Protein AF-A0A9X8UQU6-F1 (afdb_monomer_lite)

Structure (mmCIF, N/CA/C/O backbone):
data_AF-A0A9X8UQU6-F1
#
_entry.id   AF-A0A9X8UQU6-F1
#
loop_
_atom_site.group_PDB
_atom_site.id
_atom_site.type_symbol
_atom_site.label_atom_id
_atom_site.label_alt_id
_atom_site.label_comp_id
_atom_site.label_asym_id
_atom_site.label_entity_id
_atom_site.label_seq_id
_atom_site.pdbx_PDB_ins_code
_atom_site.Cartn_x
_atom_site.Cartn_y
_atom_site.Cartn_z
_atom_site.occupancy
_atom_site.B_iso_or_equiv
_atom_site.auth_seq_id
_atom_site.auth_comp_id
_atom_site.auth_asym_id
_atom_site.auth_atom_id
_atom_site.pdbx_PDB_model_num
ATOM 1 N N . MET A 1 1 ? -5.557 -6.378 4.963 1.00 89.56 1 MET A N 1
ATOM 2 C CA . MET A 1 1 ? -4.143 -6.111 4.675 1.00 89.56 1 MET A CA 1
ATOM 3 C C . MET A 1 1 ? -3.729 -5.023 5.625 1.00 89.56 1 MET A C 1
ATOM 5 O O . MET A 1 1 ? -4.193 -3.897 5.482 1.00 89.56 1 MET A O 1
ATOM 9 N N . ASP A 1 2 ? -2.992 -5.417 6.652 1.00 90.75 2 ASP A N 1
ATOM 10 C CA . ASP A 1 2 ? -2.459 -4.471 7.622 1.00 90.75 2 ASP A CA 1
ATOM 11 C C . ASP A 1 2 ? -1.216 -3.777 7.048 1.00 90.75 2 ASP A C 1
ATOM 13 O O . ASP A 1 2 ? -0.616 -4.303 6.108 1.00 90.75 2 ASP A O 1
ATOM 17 N N . GLU A 1 3 ? -0.878 -2.598 7.569 1.00 91.94 3 GLU A N 1
ATOM 18 C CA . GLU A 1 3 ? 0.326 -1.836 7.185 1.00 91.94 3 GLU A CA 1
ATOM 19 C C . GLU A 1 3 ? 0.475 -1.580 5.668 1.00 91.94 3 GLU A C 1
ATOM 21 O O . GLU A 1 3 ? 1.567 -1.580 5.095 1.00 91.94 3 GLU A O 1
ATOM 26 N N . TRP A 1 4 ? -0.643 -1.340 4.984 1.00 93.25 4 TRP A N 1
ATOM 27 C CA . TRP A 1 4 ? -0.686 -1.111 3.547 1.00 93.25 4 TRP A CA 1
ATOM 28 C C . TRP A 1 4 ? 0.205 0.066 3.128 1.00 93.25 4 TRP A C 1
ATOM 30 O O . TRP A 1 4 ? -0.024 1.220 3.511 1.00 93.25 4 TRP A O 1
ATOM 40 N N . LEU A 1 5 ? 1.204 -0.262 2.298 1.00 93.69 5 LEU A N 1
ATOM 41 C CA . LEU A 1 5 ? 2.227 0.639 1.761 1.00 93.69 5 LEU A CA 1
ATOM 42 C C . LEU A 1 5 ? 3.078 1.336 2.826 1.00 93.69 5 LEU A C 1
ATOM 44 O O . LEU A 1 5 ? 3.604 2.420 2.553 1.00 93.69 5 LEU A O 1
ATOM 48 N N . LEU A 1 6 ? 3.238 0.721 4.008 1.00 93.50 6 LEU A N 1
ATOM 49 C CA . LEU A 1 6 ? 4.233 1.147 4.995 1.00 93.50 6 LEU A CA 1
ATOM 50 C C . LEU A 1 6 ? 5.612 1.248 4.337 1.00 93.50 6 LEU A C 1
ATOM 52 O O . LEU A 1 6 ? 6.172 2.343 4.220 1.00 93.50 6 LEU A O 1
ATOM 56 N N . ASP A 1 7 ? 6.046 0.124 3.772 1.00 91.88 7 ASP A N 1
ATOM 57 C CA . ASP A 1 7 ? 7.197 0.036 2.889 1.00 91.88 7 ASP A CA 1
ATOM 58 C C . ASP A 1 7 ? 6.745 -0.067 1.422 1.00 91.88 7 ASP A C 1
ATOM 60 O O . ASP A 1 7 ? 5.830 -0.839 1.105 1.00 91.88 7 ASP A O 1
ATOM 64 N N . PRO A 1 8 ? 7.369 0.690 0.499 1.00 90.62 8 PRO A N 1
ATOM 65 C CA . PRO A 1 8 ? 7.147 0.515 -0.930 1.00 90.62 8 PRO A CA 1
ATOM 66 C C . PRO A 1 8 ? 7.426 -0.937 -1.354 1.00 90.62 8 PRO A C 1
ATOM 68 O O . PRO A 1 8 ? 8.47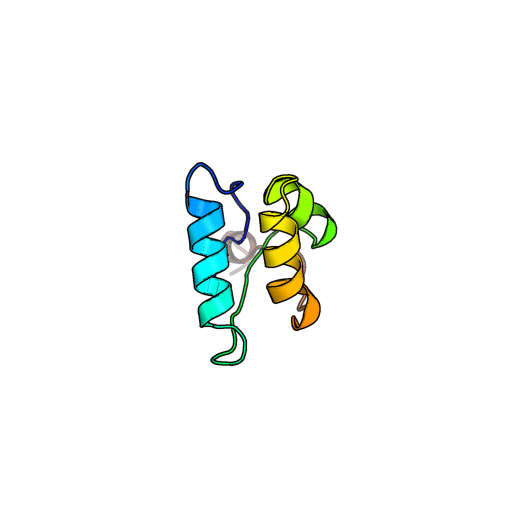8 -1.483 -1.003 1.00 90.62 8 PRO A O 1
ATOM 71 N N . PRO A 1 9 ? 6.528 -1.588 -2.116 1.00 90.94 9 PRO A N 1
ATOM 72 C CA . PRO A 1 9 ? 6.755 -2.951 -2.569 1.00 90.94 9 PRO A CA 1
ATOM 73 C C . PRO A 1 9 ? 7.988 -3.023 -3.473 1.00 90.94 9 PRO A C 1
ATOM 75 O O . PRO A 1 9 ? 8.089 -2.319 -4.474 1.00 90.94 9 PRO A O 1
ATOM 78 N N . ALA A 1 10 ? 8.912 -3.921 -3.138 1.00 88.31 10 ALA A N 1
ATOM 79 C CA . ALA A 1 10 ? 10.145 -4.134 -3.886 1.00 88.31 10 ALA A CA 1
ATOM 80 C C . ALA A 1 10 ? 10.140 -5.478 -4.634 1.00 88.31 10 ALA A C 1
ATOM 82 O O . ALA A 1 10 ? 9.487 -6.448 -4.236 1.00 88.31 10 ALA A O 1
ATOM 83 N N . GLY A 1 11 ? 10.903 -5.549 -5.729 1.00 88.31 11 GLY A N 1
ATOM 84 C CA . GLY A 1 11 ? 11.035 -6.762 -6.538 1.00 88.31 11 GLY A CA 1
ATOM 85 C C . GLY A 1 11 ? 9.697 -7.236 -7.118 1.00 88.31 11 GLY A C 1
ATOM 86 O O . GLY A 1 11 ? 8.931 -6.454 -7.672 1.00 88.31 11 GLY A O 1
ATOM 87 N N . GLY A 1 12 ? 9.407 -8.534 -6.999 1.00 89.38 12 GLY A N 1
ATOM 88 C CA . GLY A 1 12 ? 8.174 -9.139 -7.522 1.00 89.38 12 GLY A CA 1
ATOM 89 C C . GLY A 1 12 ? 6.914 -8.880 -6.686 1.00 89.38 12 GLY A C 1
ATOM 90 O O . GLY A 1 12 ? 5.827 -9.288 -7.097 1.00 89.38 12 GLY A O 1
ATOM 91 N N . LEU A 1 13 ? 7.026 -8.216 -5.529 1.00 91.31 13 LEU A N 1
ATOM 92 C CA . LEU A 1 13 ? 5.907 -8.054 -4.597 1.00 91.31 13 LEU A CA 1
ATOM 93 C C . LEU A 1 13 ? 4.740 -7.270 -5.210 1.00 91.31 13 LEU A C 1
ATOM 95 O O . LEU A 1 13 ? 3.586 -7.634 -4.997 1.00 91.31 13 LEU A O 1
ATOM 99 N N . LEU A 1 14 ? 5.024 -6.255 -6.032 1.00 91.69 14 LEU A N 1
ATOM 100 C CA . LEU A 1 14 ? 3.989 -5.464 -6.705 1.00 91.69 14 LEU A CA 1
ATOM 101 C C . LEU A 1 14 ? 3.098 -6.337 -7.608 1.00 91.69 14 LEU A C 1
ATOM 103 O O . LEU A 1 14 ? 1.879 -6.179 -7.632 1.00 91.69 14 LEU A O 1
ATOM 107 N N . ARG A 1 15 ? 3.689 -7.316 -8.307 1.00 92.75 15 ARG A N 1
ATOM 108 C CA . ARG A 1 15 ? 2.939 -8.277 -9.131 1.00 92.75 15 ARG A CA 1
ATOM 109 C C . ARG A 1 15 ? 2.077 -9.200 -8.278 1.00 92.75 15 ARG A C 1
ATOM 111 O O . ARG A 1 15 ? 0.919 -9.413 -8.618 1.00 92.75 15 ARG A O 1
ATOM 118 N N . ILE A 1 16 ? 2.614 -9.697 -7.166 1.00 93.50 16 ILE A N 1
ATOM 119 C CA . ILE A 1 16 ? 1.873 -10.561 -6.237 1.00 93.50 16 ILE A CA 1
ATOM 120 C C . ILE A 1 16 ? 0.665 -9.815 -5.657 1.00 93.50 16 ILE A C 1
ATOM 122 O O . ILE A 1 16 ? -0.428 -10.371 -5.593 1.00 93.50 16 ILE A O 1
ATOM 126 N N . ILE A 1 17 ? 0.845 -8.547 -5.280 1.00 92.62 17 ILE A N 1
ATOM 127 C CA . ILE A 1 17 ? -0.231 -7.676 -4.800 1.00 92.62 17 ILE A CA 1
ATOM 128 C C . ILE A 1 17 ? -1.322 -7.526 -5.865 1.00 92.62 17 ILE A C 1
ATOM 130 O O . ILE A 1 17 ? -2.495 -7.729 -5.559 1.00 92.62 17 ILE A O 1
ATOM 134 N N . PHE A 1 18 ? -0.948 -7.226 -7.112 1.00 91.94 18 PHE A N 1
ATOM 135 C CA . PHE A 1 18 ? -1.905 -7.110 -8.213 1.00 91.94 18 PHE A CA 1
ATOM 136 C C . PHE A 1 18 ? -2.708 -8.400 -8.424 1.00 91.94 18 PHE A C 1
ATOM 138 O O . PHE A 1 18 ? -3.933 -8.361 -8.497 1.00 91.94 18 PHE A O 1
ATOM 145 N N . GLU A 1 19 ? -2.039 -9.554 -8.462 1.00 92.62 19 GLU A N 1
ATOM 146 C CA . GLU A 1 19 ? -2.706 -10.851 -8.620 1.00 92.62 19 GLU A CA 1
ATOM 147 C C . GLU A 1 19 ? -3.638 -11.175 -7.446 1.00 92.62 19 GLU A C 1
ATOM 149 O O . GLU A 1 19 ? -4.740 -11.686 -7.651 1.00 92.62 19 GLU A O 1
ATOM 154 N N . LEU A 1 20 ? -3.220 -10.871 -6.213 1.00 92.12 20 LEU A N 1
ATOM 155 C CA . LEU A 1 20 ? -4.037 -11.072 -5.019 1.00 92.12 20 LEU A CA 1
ATOM 156 C C . LEU A 1 20 ? -5.299 -10.206 -5.057 1.00 92.12 20 LEU A C 1
ATOM 158 O O . LEU A 1 20 ? -6.388 -10.715 -4.794 1.00 92.12 20 LEU A O 1
ATOM 162 N N . ILE A 1 21 ? -5.159 -8.920 -5.389 1.00 90.88 21 ILE A N 1
ATOM 163 C CA . ILE A 1 21 ? -6.285 -7.986 -5.498 1.00 90.88 21 ILE A CA 1
ATOM 164 C C . ILE A 1 21 ? -7.230 -8.445 -6.606 1.00 90.88 21 ILE A C 1
ATOM 166 O O . ILE A 1 21 ? -8.420 -8.594 -6.351 1.00 90.88 21 ILE A O 1
ATOM 170 N N . GLY A 1 22 ? -6.703 -8.770 -7.789 1.00 90.00 22 GLY A N 1
ATOM 171 C CA . GLY A 1 22 ? -7.507 -9.241 -8.917 1.00 90.00 22 GLY A CA 1
ATOM 172 C C . GLY A 1 22 ? -8.305 -10.512 -8.607 1.00 90.00 22 GLY A C 1
ATOM 173 O O . GLY A 1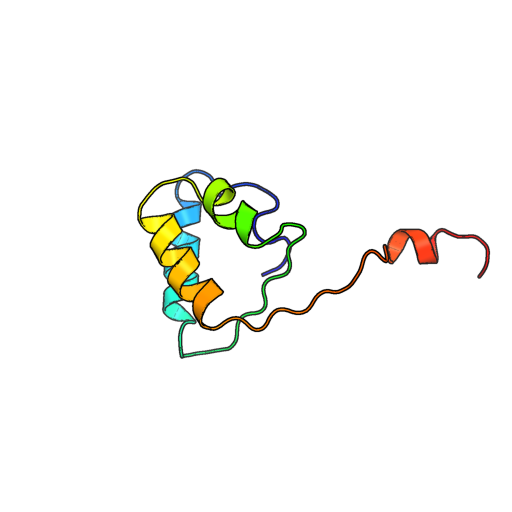 22 ? -9.440 -10.640 -9.046 1.00 90.00 22 GLY A O 1
ATOM 174 N N . ARG A 1 23 ? -7.768 -11.437 -7.797 1.00 90.38 23 ARG A N 1
ATOM 175 C CA . ARG A 1 23 ? -8.504 -12.642 -7.356 1.00 90.38 23 ARG A CA 1
ATOM 176 C C . ARG A 1 23 ? -9.608 -12.359 -6.341 1.00 90.38 23 ARG A C 1
ATOM 178 O O . ARG A 1 23 ? -10.516 -13.172 -6.197 1.00 90.38 23 ARG A O 1
ATOM 185 N N . ARG A 1 24 ? -9.480 -11.280 -5.569 1.00 89.69 24 ARG A N 1
ATOM 186 C CA . ARG A 1 24 ? -10.461 -10.887 -4.548 1.00 89.69 24 ARG A CA 1
ATOM 187 C C . ARG A 1 24 ? -11.515 -9.931 -5.095 1.00 89.69 24 ARG A C 1
ATOM 189 O O . ARG A 1 24 ? -12.598 -9.868 -4.516 1.00 89.69 24 ARG A O 1
ATOM 196 N N . TYR A 1 25 ? -11.199 -9.234 -6.187 1.00 84.12 25 TYR A N 1
ATOM 197 C CA . TYR A 1 25 ? -12.109 -8.351 -6.905 1.00 84.12 25 TYR A CA 1
ATOM 198 C C . TYR A 1 25 ? -13.407 -9.099 -7.246 1.00 84.12 25 TYR A C 1
ATOM 200 O O . TYR A 1 25 ? -13.357 -10.229 -7.729 1.00 84.12 25 TYR A O 1
ATOM 208 N N . ASP A 1 26 ? -14.553 -8.514 -6.889 1.00 78.62 26 ASP A N 1
ATOM 209 C CA . ASP A 1 26 ? -15.910 -9.093 -6.978 1.00 78.62 26 ASP A CA 1
ATOM 210 C C . ASP A 1 26 ? -16.177 -10.428 -6.251 1.00 78.62 26 ASP A C 1
ATOM 212 O O . ASP A 1 26 ? -17.307 -10.918 -6.242 1.00 78.62 26 ASP A O 1
ATOM 216 N N . ALA A 1 27 ? -15.184 -11.018 -5.581 1.00 85.62 27 ALA A N 1
ATOM 217 C CA . ALA A 1 27 ? -15.342 -12.281 -4.860 1.00 85.62 27 ALA A CA 1
ATOM 218 C C . ALA A 1 27 ? -15.509 -12.089 -3.345 1.00 85.62 27 ALA A C 1
ATOM 220 O O . ALA A 1 27 ? -16.257 -12.830 -2.705 1.00 85.62 27 ALA A O 1
ATOM 221 N N . ALA A 1 28 ? -14.788 -11.134 -2.746 1.00 85.50 28 ALA A N 1
ATOM 222 C CA . ALA A 1 28 ? -14.839 -10.880 -1.307 1.00 85.50 28 ALA A CA 1
ATOM 223 C C . ALA A 1 28 ? -14.331 -9.480 -0.937 1.00 85.50 28 ALA A C 1
ATOM 225 O O . ALA A 1 28 ? -13.335 -8.997 -1.476 1.00 85.50 28 ALA A O 1
ATOM 226 N N . SER A 1 29 ? -14.935 -8.874 0.089 1.00 88.00 29 SER A N 1
ATOM 227 C CA . SER A 1 29 ? -14.476 -7.595 0.641 1.00 88.00 29 SER A CA 1
ATOM 228 C C . SER A 1 29 ? -13.039 -7.681 1.164 1.00 88.00 29 SER A C 1
ATOM 230 O O . SER A 1 29 ? -12.639 -8.676 1.774 1.00 88.00 29 SER A O 1
ATOM 232 N N . THR A 1 30 ? -12.249 -6.629 0.950 1.00 90.94 30 THR A N 1
ATOM 233 C CA . THR A 1 30 ? -10.854 -6.543 1.407 1.00 90.94 30 THR A CA 1
ATOM 234 C C . THR A 1 30 ? -10.655 -5.250 2.181 1.00 90.94 30 THR A C 1
ATOM 236 O O . THR A 1 30 ? -10.918 -4.177 1.657 1.00 90.94 30 THR A O 1
ATOM 239 N N . ILE A 1 31 ? -10.194 -5.354 3.427 1.00 92.50 31 ILE A N 1
ATOM 240 C CA . ILE A 1 31 ? -9.882 -4.191 4.266 1.00 92.50 31 ILE A CA 1
ATOM 241 C C . ILE A 1 31 ? -8.394 -3.879 4.125 1.00 92.50 31 ILE A C 1
ATOM 243 O O . ILE A 1 31 ? -7.572 -4.789 4.261 1.00 92.50 31 ILE A O 1
ATOM 247 N N . PHE A 1 32 ? -8.051 -2.614 3.888 1.00 92.69 32 PHE A N 1
ATOM 248 C CA . PHE A 1 32 ? -6.680 -2.104 3.867 1.00 92.69 32 PHE A CA 1
ATOM 249 C C . PHE A 1 32 ? -6.497 -1.100 5.006 1.00 92.69 32 PHE A C 1
ATOM 251 O O . PHE A 1 32 ? -7.261 -0.145 5.109 1.00 92.69 32 PHE A O 1
ATOM 258 N N . CYS A 1 33 ? -5.486 -1.308 5.846 1.00 94.00 33 CYS A N 1
ATOM 259 C CA . CYS A 1 33 ? -5.129 -0.386 6.921 1.00 94.00 33 CYS A CA 1
ATOM 260 C C . CYS A 1 33 ? -3.866 0.361 6.510 1.00 94.00 33 CYS A C 1
ATOM 262 O O . CYS A 1 33 ? -2.859 -0.275 6.219 1.00 94.00 33 CYS A O 1
ATOM 264 N N . THR A 1 34 ? -3.895 1.690 6.466 1.00 93.25 34 THR A N 1
ATOM 265 C CA . THR A 1 34 ? -2.747 2.499 6.038 1.00 93.25 34 THR A CA 1
ATOM 266 C C . THR A 1 34 ? -2.581 3.733 6.918 1.00 93.25 34 THR A C 1
ATOM 268 O O . THR A 1 34 ? -3.542 4.213 7.514 1.00 93.25 34 THR A O 1
ATOM 271 N N . GLN A 1 35 ? -1.361 4.267 6.961 1.00 91.62 35 GLN A N 1
ATOM 272 C CA . GLN A 1 35 ? -1.052 5.565 7.571 1.00 91.62 35 GLN A CA 1
ATOM 273 C C . GLN A 1 35 ? -0.939 6.685 6.523 1.00 91.62 35 GLN A C 1
ATOM 275 O O . GLN A 1 35 ? -0.723 7.844 6.873 1.00 91.62 35 GLN A O 1
ATOM 280 N N . TYR A 1 36 ? -1.059 6.350 5.234 1.00 91.25 36 TYR A N 1
ATOM 281 C CA . TYR A 1 36 ? -0.850 7.284 4.132 1.00 91.25 36 TYR A CA 1
ATOM 282 C C . TYR A 1 36 ? -2.147 7.647 3.441 1.00 91.25 36 TYR A C 1
ATOM 284 O O . TYR A 1 36 ? -3.046 6.821 3.274 1.00 91.25 36 TYR A O 1
ATOM 292 N N . LYS A 1 37 ? -2.202 8.887 2.961 1.00 89.75 37 LYS A N 1
ATOM 293 C CA . LYS A 1 37 ? -3.324 9.355 2.159 1.00 89.75 37 LYS A CA 1
ATOM 294 C C . LYS A 1 37 ? -3.313 8.651 0.812 1.00 89.75 37 LYS A C 1
ATOM 296 O O . LYS A 1 37 ? -2.253 8.354 0.263 1.00 89.75 37 LYS A O 1
ATOM 301 N N . GLN A 1 38 ? -4.498 8.469 0.244 1.00 89.00 38 GLN A N 1
ATOM 302 C CA . GLN A 1 38 ? -4.681 7.901 -1.090 1.00 89.00 38 GLN A CA 1
ATOM 303 C C . GLN A 1 38 ? -3.797 8.572 -2.158 1.00 89.00 38 GLN A C 1
ATOM 305 O O . GLN A 1 38 ? -3.264 7.892 -3.034 1.00 89.00 38 GLN A O 1
ATOM 310 N N . SER A 1 39 ? -3.603 9.895 -2.068 1.00 89.62 39 SER A N 1
ATOM 311 C CA . SER A 1 39 ? -2.741 10.671 -2.973 1.00 89.62 39 SER A CA 1
ATOM 312 C C . SER A 1 39 ? -1.298 10.166 -3.023 1.00 89.62 39 SER A C 1
ATOM 314 O O . SER A 1 39 ? -0.633 10.299 -4.046 1.00 89.62 39 SER A O 1
ATOM 316 N N . ASP A 1 40 ? -0.825 9.566 -1.933 1.00 91.38 40 ASP A N 1
ATOM 317 C CA . ASP A 1 40 ? 0.567 9.156 -1.766 1.00 91.38 40 ASP A CA 1
ATOM 318 C C . ASP A 1 40 ? 0.784 7.710 -2.235 1.00 91.38 40 ASP A C 1
ATOM 320 O O . ASP A 1 40 ? 1.915 7.288 -2.487 1.00 91.38 40 ASP A O 1
ATOM 324 N N . TRP A 1 41 ? -0.295 6.934 -2.383 1.00 91.56 41 TRP A N 1
ATOM 325 C CA . TRP A 1 41 ? -0.227 5.514 -2.728 1.00 91.56 41 TRP A CA 1
ATOM 326 C C . TRP A 1 41 ? 0.369 5.291 -4.112 1.00 91.56 41 TRP A C 1
ATOM 328 O O . TRP A 1 41 ? 1.199 4.402 -4.290 1.00 91.56 41 TRP A O 1
ATOM 338 N N . ARG A 1 42 ? 0.003 6.137 -5.083 1.00 90.12 42 ARG A N 1
ATOM 339 C CA . ARG A 1 42 ? 0.492 6.031 -6.463 1.00 90.12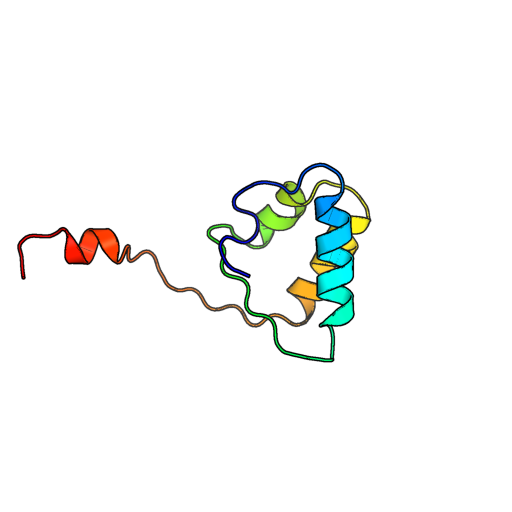 42 ARG A CA 1
ATOM 340 C C . ARG A 1 42 ? 2.011 6.159 -6.549 1.00 90.12 42 ARG A C 1
ATOM 342 O O . ARG A 1 42 ? 2.625 5.437 -7.326 1.00 90.12 42 ARG A O 1
ATOM 349 N N . ALA A 1 43 ? 2.598 7.057 -5.757 1.00 91.31 43 ALA A N 1
ATOM 350 C CA . ALA A 1 43 ? 4.045 7.237 -5.684 1.00 91.31 43 ALA A CA 1
ATOM 351 C C . ALA A 1 43 ? 4.726 6.074 -4.943 1.00 91.31 43 ALA A C 1
ATOM 353 O O . ALA A 1 43 ? 5.827 5.670 -5.309 1.00 91.31 43 ALA A O 1
ATOM 354 N N . ARG A 1 44 ? 4.061 5.505 -3.929 1.00 92.56 44 ARG A N 1
ATOM 355 C CA . ARG A 1 44 ? 4.564 4.358 -3.156 1.00 92.56 44 ARG A CA 1
ATOM 356 C C . ARG A 1 44 ? 4.523 3.036 -3.920 1.00 92.56 44 ARG A C 1
ATOM 358 O O . ARG A 1 44 ? 5.385 2.199 -3.694 1.00 92.56 44 ARG A O 1
ATOM 365 N N . LEU A 1 45 ? 3.556 2.852 -4.816 1.00 91.31 45 LEU A N 1
ATOM 366 C CA . LEU A 1 45 ? 3.408 1.658 -5.657 1.00 91.31 45 LEU A CA 1
ATOM 367 C C . LEU A 1 45 ? 4.348 1.632 -6.879 1.00 91.31 45 LEU A C 1
ATOM 369 O O . LEU A 1 45 ? 4.287 0.660 -7.624 1.00 91.31 45 LEU A O 1
ATOM 373 N N . ASP A 1 46 ? 5.211 2.644 -7.058 1.00 86.00 46 ASP A N 1
ATOM 374 C CA . ASP A 1 46 ? 6.006 2.937 -8.272 1.00 86.00 46 ASP A CA 1
ATOM 375 C C . ASP A 1 46 ? 5.176 3.510 -9.437 1.00 86.00 46 ASP A C 1
ATOM 377 O O . ASP A 1 46 ? 3.967 3.392 -9.445 1.00 86.00 46 ASP A O 1
ATOM 381 N N . THR A 1 47 ? 5.798 4.156 -10.428 1.00 78.19 47 THR A N 1
ATOM 382 C CA . THR A 1 47 ? 5.168 4.891 -11.546 1.00 78.19 47 THR A CA 1
ATOM 383 C C . THR A 1 47 ? 4.689 4.027 -12.721 1.00 78.19 47 THR A C 1
ATOM 385 O O . THR A 1 47 ? 4.058 4.548 -13.638 1.00 78.19 47 THR A O 1
ATOM 388 N N . GLY A 1 48 ? 4.911 2.711 -12.704 1.00 88.38 48 GLY A N 1
ATOM 389 C CA . GLY A 1 48 ? 4.526 1.821 -13.805 1.00 88.38 48 GLY A CA 1
ATOM 390 C C . GLY A 1 48 ? 3.016 1.572 -13.950 1.00 88.38 48 GLY A C 1
ATOM 391 O O . GLY A 1 48 ? 2.244 1.743 -13.011 1.00 88.38 48 GLY A O 1
ATOM 392 N N . ALA A 1 49 ? 2.609 1.055 -15.113 1.00 91.00 49 ALA A N 1
ATOM 393 C CA . ALA A 1 49 ? 1.211 0.719 -15.424 1.00 91.00 49 ALA A CA 1
ATOM 39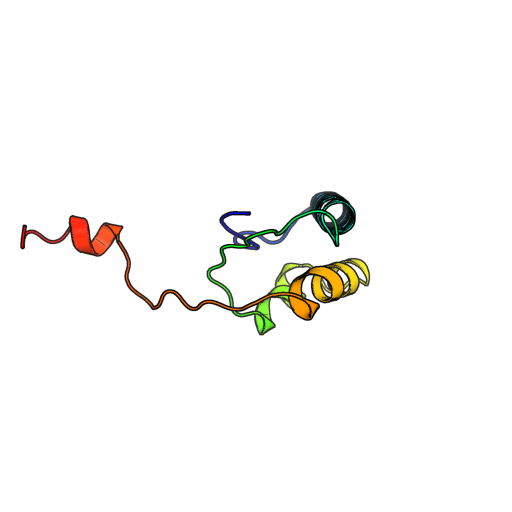4 C C . ALA A 1 49 ? 0.574 -0.283 -14.440 1.00 91.00 49 ALA A C 1
ATOM 396 O O . ALA A 1 49 ? -0.640 -0.321 -14.270 1.00 91.00 49 ALA A O 1
ATOM 397 N N . LEU A 1 50 ? 1.391 -1.109 -13.778 1.00 90.75 50 LEU A N 1
ATOM 398 C CA . LEU A 1 50 ? 0.904 -2.044 -12.766 1.00 90.75 50 LEU A CA 1
ATOM 399 C C . LEU A 1 50 ? 0.392 -1.319 -11.515 1.00 90.75 50 LEU A C 1
ATOM 401 O O . LEU A 1 50 ? -0.582 -1.758 -10.913 1.00 90.75 50 LEU A O 1
ATOM 405 N N . ALA A 1 51 ? 1.025 -0.206 -11.144 1.00 92.06 51 ALA A N 1
ATOM 406 C CA . ALA A 1 51 ? 0.572 0.619 -10.038 1.00 92.06 51 ALA A CA 1
ATOM 407 C C . ALA A 1 51 ? -0.746 1.325 -10.370 1.0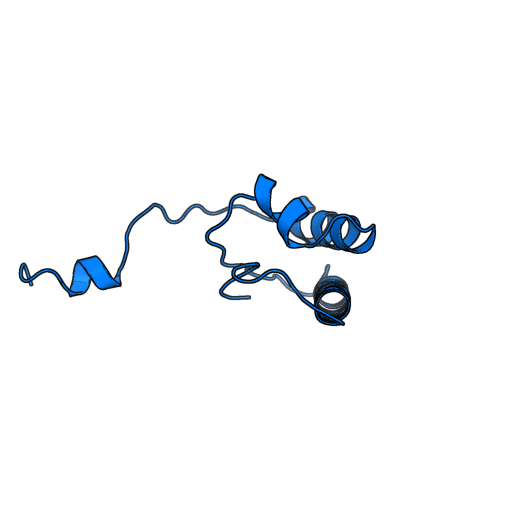0 92.06 51 ALA A C 1
ATOM 409 O O . ALA A 1 51 ? -1.618 1.372 -9.508 1.00 92.06 51 ALA A O 1
ATOM 410 N N . ASP A 1 52 ? -0.923 1.799 -11.610 1.00 91.12 52 ASP A N 1
ATOM 411 C CA . ASP A 1 52 ? -2.218 2.317 -12.079 1.00 91.12 52 ASP A CA 1
ATOM 412 C C . ASP A 1 52 ? -3.309 1.248 -11.960 1.00 91.12 52 ASP A C 1
ATOM 414 O O . ASP A 1 52 ? -4.346 1.493 -11.357 1.00 91.12 52 ASP A O 1
ATOM 418 N N . ALA A 1 53 ? -3.043 0.028 -12.434 1.00 91.75 53 ALA A N 1
ATOM 419 C CA . ALA A 1 53 ? -4.021 -1.057 -12.387 1.00 91.75 53 ALA A CA 1
ATOM 420 C C . ALA A 1 53 ? -4.387 -1.485 -10.950 1.00 91.75 53 ALA A C 1
ATOM 422 O O . ALA A 1 53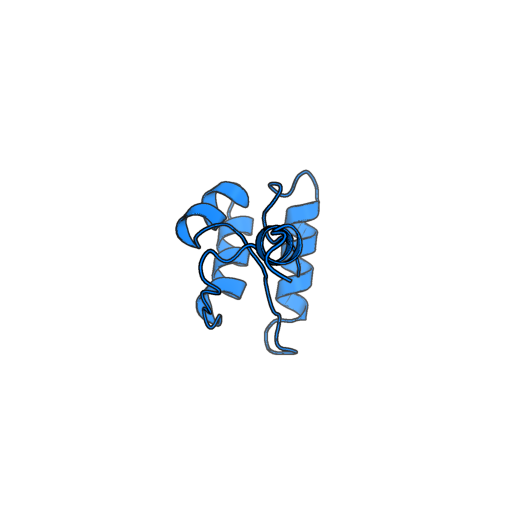 ? -5.544 -1.787 -10.663 1.00 91.75 53 ALA A O 1
ATOM 423 N N . ILE A 1 54 ? -3.419 -1.501 -10.024 1.00 91.75 54 ILE A N 1
ATOM 424 C CA . ILE A 1 54 ? -3.688 -1.736 -8.594 1.00 91.75 54 ILE A CA 1
ATOM 425 C C . ILE A 1 54 ? -4.552 -0.612 -8.021 1.00 91.75 54 ILE A C 1
ATOM 427 O O . ILE A 1 54 ? -5.510 -0.889 -7.297 1.00 91.75 54 ILE A O 1
ATOM 431 N N . MET A 1 55 ? -4.210 0.643 -8.327 1.00 91.81 55 MET A N 1
ATOM 432 C CA . MET A 1 55 ? -4.970 1.801 -7.866 1.00 91.81 55 MET A CA 1
ATOM 433 C C . MET A 1 55 ? -6.408 1.731 -8.372 1.00 91.81 55 MET A C 1
ATOM 435 O O . MET A 1 55 ? -7.307 1.867 -7.553 1.00 91.81 55 MET A O 1
ATOM 439 N N . ASP A 1 56 ? -6.636 1.427 -9.648 1.00 90.12 56 ASP A N 1
ATOM 440 C CA . ASP A 1 56 ? -7.981 1.294 -10.215 1.00 90.12 56 ASP A CA 1
ATOM 441 C C . ASP A 1 56 ? -8.808 0.230 -9.482 1.00 90.12 56 ASP A C 1
ATOM 443 O O . ASP A 1 56 ? -9.936 0.499 -9.080 1.00 90.12 56 ASP A O 1
ATOM 447 N N . HIS A 1 57 ? -8.244 -0.952 -9.220 1.00 87.25 57 HIS A N 1
ATOM 448 C CA . HIS A 1 57 ? -8.983 -2.021 -8.541 1.00 87.25 57 HIS A CA 1
ATOM 449 C C . HIS A 1 57 ? -9.272 -1.751 -7.064 1.00 87.25 57 HIS A C 1
ATOM 451 O O . HIS A 1 57 ? -10.292 -2.207 -6.552 1.00 87.25 57 HIS A O 1
ATOM 457 N N . VAL A 1 58 ? -8.373 -1.068 -6.352 1.00 87.38 58 VAL A N 1
ATOM 458 C CA . VAL A 1 58 ? -8.568 -0.803 -4.920 1.00 87.38 58 VAL A CA 1
ATOM 459 C C . VAL A 1 58 ? -9.378 0.467 -4.723 1.00 87.38 58 VAL A C 1
ATOM 461 O O . VAL A 1 58 ? -10.362 0.457 -3.999 1.00 87.38 58 VAL A O 1
ATOM 464 N N . VAL A 1 59 ? -8.994 1.572 -5.353 1.00 85.31 59 VAL A N 1
ATOM 465 C CA . VAL A 1 59 ? -9.585 2.888 -5.092 1.00 85.31 59 VAL A CA 1
ATOM 466 C C . VAL A 1 59 ? -11.030 2.975 -5.562 1.00 85.31 59 VAL A C 1
ATOM 468 O O . VAL A 1 59 ? -11.836 3.584 -4.862 1.00 85.31 59 VAL A O 1
ATOM 471 N N . HIS A 1 60 ? -11.347 2.413 -6.731 1.00 81.94 60 HIS A N 1
ATOM 472 C CA . HIS A 1 60 ? -12.635 2.653 -7.383 1.00 81.94 60 HIS A CA 1
ATOM 473 C C . HIS A 1 60 ? -13.825 2.156 -6.550 1.00 81.94 60 HIS A C 1
ATOM 475 O O . HIS A 1 60 ? -14.847 2.834 -6.495 1.00 81.94 60 HIS A O 1
ATOM 481 N N . ASP A 1 61 ? -13.649 1.046 -5.826 1.00 79.50 61 ASP A N 1
ATOM 482 C CA . ASP A 1 61 ? -14.704 0.390 -5.041 1.00 79.50 61 ASP A CA 1
ATOM 483 C C . ASP A 1 61 ? -14.452 0.425 -3.518 1.00 79.50 61 ASP A C 1
ATOM 485 O O . ASP A 1 61 ? -15.048 -0.339 -2.754 1.00 79.50 61 ASP A O 1
ATOM 489 N N . THR A 1 62 ? -13.565 1.307 -3.038 1.00 86.25 62 THR A N 1
ATOM 490 C CA . THR A 1 62 ? -13.247 1.410 -1.602 1.00 86.25 62 THR A CA 1
ATOM 491 C C . THR A 1 62 ? -14.098 2.451 -0.880 1.00 86.25 62 THR A C 1
ATOM 493 O O . THR A 1 62 ? -14.202 3.609 -1.283 1.00 86.25 62 THR A O 1
ATOM 496 N N . ILE A 1 63 ? -14.630 2.052 0.277 1.00 88.88 63 ILE A N 1
ATOM 497 C CA . ILE A 1 63 ? -15.189 2.963 1.280 1.00 88.88 63 ILE A CA 1
ATOM 498 C C . ILE A 1 63 ? -14.065 3.399 2.222 1.00 88.88 63 ILE A C 1
ATOM 500 O O . ILE A 1 63 ? -13.393 2.562 2.826 1.00 88.88 63 ILE A O 1
ATOM 504 N N . TRP A 1 64 ? -13.888 4.710 2.378 1.00 90.38 64 TRP A N 1
ATOM 505 C CA . TRP A 1 64 ? -12.870 5.285 3.255 1.00 90.38 64 TRP A CA 1
ATOM 506 C C . TRP A 1 64 ? -13.400 5.494 4.671 1.00 90.38 64 TRP A C 1
ATOM 508 O O . TRP A 1 64 ? -14.470 6.069 4.869 1.00 90.38 64 TRP A O 1
ATOM 518 N N . VAL A 1 65 ? -12.620 5.049 5.657 1.00 90.19 65 VAL A N 1
ATOM 519 C CA . VAL A 1 65 ? -12.893 5.252 7.082 1.00 90.19 65 VAL A CA 1
ATOM 520 C C . VAL A 1 65 ? -11.653 5.861 7.724 1.00 90.19 65 VAL A C 1
ATOM 522 O O . VAL A 1 65 ? -10.601 5.228 7.770 1.00 90.19 65 VAL A O 1
ATOM 525 N N . GLU A 1 66 ? -11.772 7.090 8.221 1.00 88.81 66 GLU A N 1
ATOM 526 C CA . GLU A 1 66 ? -10.697 7.762 8.953 1.00 88.81 66 GLU A CA 1
ATOM 527 C C . GLU A 1 66 ? -10.814 7.462 10.452 1.00 88.81 66 GLU A C 1
ATOM 529 O O . GLU A 1 66 ? -11.831 7.751 11.081 1.00 88.81 66 GLU A O 1
ATOM 534 N N . THR A 1 67 ? -9.763 6.885 11.043 1.00 85.19 67 THR A N 1
ATOM 535 C CA . THR A 1 67 ? -9.739 6.471 12.460 1.00 85.19 67 THR A CA 1
ATOM 536 C C . THR A 1 67 ? -9.271 7.574 13.418 1.00 85.19 67 THR A C 1
ATOM 538 O O . THR A 1 67 ? -9.195 7.355 14.626 1.00 85.19 67 THR A O 1
ATOM 541 N N . GLY A 1 68 ? -8.954 8.767 12.904 1.00 84.75 68 GLY A N 1
ATOM 542 C CA . GLY A 1 68 ? -8.382 9.866 13.684 1.00 84.75 68 GLY A CA 1
ATOM 543 C C . GLY A 1 68 ? -6.921 9.627 14.094 1.00 84.75 68 GLY A C 1
ATOM 544 O O . GLY A 1 68 ? -6.258 8.722 13.597 1.00 84.75 68 GLY A O 1
ATOM 545 N N . GLY A 1 69 ? -6.403 10.474 14.989 1.00 81.31 69 GLY A N 1
ATOM 546 C CA . GLY A 1 69 ? -4.991 10.475 15.413 1.00 81.31 69 GLY A CA 1
ATOM 547 C C . GLY A 1 69 ? -4.712 9.805 16.761 1.00 81.31 69 GLY A C 1
ATOM 548 O O . GLY A 1 69 ? -3.657 10.034 17.346 1.00 81.31 69 GLY A O 1
ATOM 549 N N . LEU A 1 70 ? -5.664 9.042 17.301 1.00 81.44 70 LEU A N 1
ATOM 550 C CA . LEU A 1 70 ? -5.523 8.422 18.618 1.00 81.44 70 LEU A CA 1
ATOM 551 C C . LEU A 1 70 ? -4.551 7.242 18.555 1.00 81.44 70 LEU A C 1
ATOM 553 O O . LEU A 1 70 ? -4.854 6.200 17.976 1.00 81.44 70 LEU A O 1
ATOM 557 N N . ASN A 1 71 ? -3.396 7.391 19.201 1.00 82.19 71 ASN A N 1
ATOM 558 C CA . ASN A 1 71 ? -2.481 6.285 19.427 1.00 82.19 71 ASN A CA 1
ATOM 559 C C . ASN A 1 71 ? -2.917 5.510 20.676 1.00 82.19 71 ASN A C 1
ATOM 561 O O . ASN A 1 71 ? -2.746 5.972 21.804 1.00 82.19 71 ASN A O 1
ATOM 565 N N . MET A 1 72 ? -3.456 4.310 20.472 1.00 82.81 72 MET A N 1
ATOM 566 C CA . MET A 1 72 ? -3.917 3.462 21.569 1.00 82.81 72 MET A CA 1
ATOM 567 C C . MET A 1 72 ? -2.788 3.117 22.558 1.00 82.81 72 MET A C 1
ATOM 569 O O . MET A 1 72 ? -3.025 3.081 23.763 1.00 82.81 72 MET A O 1
ATOM 573 N N . CYS A 1 73 ? -1.551 2.935 22.083 1.00 79.50 73 CYS A N 1
ATOM 574 C CA . CYS A 1 73 ? -0.397 2.672 22.945 1.00 79.50 73 CYS A CA 1
ATOM 575 C C . CYS A 1 73 ? -0.067 3.869 23.845 1.00 79.50 73 CYS A C 1
ATOM 577 O O . CYS A 1 73 ? 0.267 3.667 25.009 1.00 79.50 73 CYS A O 1
ATOM 579 N N . GLU A 1 74 ? -0.189 5.107 23.347 1.00 82.75 74 GLU A N 1
ATOM 580 C CA . GLU A 1 74 ? -0.015 6.309 24.179 1.00 82.75 74 GLU A CA 1
ATOM 581 C C . GLU A 1 74 ? -1.081 6.368 25.278 1.00 82.75 74 GLU A C 1
ATOM 583 O O . GLU A 1 74 ? -0.752 6.617 26.437 1.00 82.75 74 GLU A O 1
ATOM 588 N N . VAL A 1 75 ? -2.340 6.078 24.933 1.00 82.50 75 VAL A N 1
ATOM 589 C CA . VAL A 1 75 ? -3.466 6.085 25.881 1.00 82.50 75 VAL A CA 1
ATOM 590 C C . VAL A 1 75 ? -3.223 5.116 27.042 1.00 82.50 75 VAL A C 1
ATOM 592 O O . VAL A 1 75 ? -3.393 5.504 28.192 1.00 82.50 75 VAL A O 1
ATOM 595 N N . TYR A 1 76 ? -2.757 3.893 26.767 1.00 78.56 76 TYR A N 1
ATOM 596 C CA . TYR A 1 76 ? -2.433 2.911 27.814 1.00 78.56 76 TYR A CA 1
ATOM 597 C C . TYR A 1 76 ? -1.123 3.194 28.562 1.00 78.56 76 TYR A C 1
ATOM 599 O O . TYR A 1 76 ? -0.914 2.658 29.646 1.00 78.56 76 TYR A O 1
ATOM 607 N N . SER A 1 77 ? -0.233 4.012 27.994 1.00 83.56 77 SER A N 1
ATOM 608 C CA . SER A 1 77 ? 1.036 4.386 28.633 1.00 83.56 77 SER A CA 1
ATOM 609 C C . SER A 1 77 ? 0.888 5.570 29.594 1.00 83.56 77 SER A C 1
ATOM 611 O O . SER A 1 77 ? 1.816 5.857 30.353 1.00 83.56 77 SER A O 1
ATOM 613 N N . ARG A 1 78 ? -0.246 6.286 29.563 1.00 78.75 78 ARG A N 1
ATOM 614 C CA . ARG A 1 78 ? -0.514 7.387 30.490 1.00 78.75 78 ARG A CA 1
ATOM 615 C C . ARG A 1 78 ? -0.937 6.848 31.862 1.00 78.75 78 ARG A C 1
ATOM 617 O O . ARG A 1 78 ? -1.845 6.028 31.929 1.00 78.75 78 ARG A O 1
ATOM 624 N N . PRO A 1 79 ? -0.354 7.357 32.960 1.00 71.81 79 PRO A N 1
ATOM 625 C CA . PRO A 1 79 ? -0.594 6.871 34.323 1.00 71.81 79 PRO A CA 1
ATOM 626 C C . PRO A 1 79 ? -1.954 7.292 34.917 1.00 71.81 79 PRO A C 1
ATOM 628 O O . PRO A 1 79 ? -2.129 7.271 36.129 1.00 71.81 79 PRO A O 1
ATOM 631 N N . GLU A 1 80 ? -2.906 7.726 34.090 1.00 63.84 80 GLU A N 1
ATOM 632 C CA . GLU A 1 80 ? -4.223 8.214 34.527 1.00 63.84 80 GLU A CA 1
ATOM 633 C C . GLU A 1 80 ? -5.259 7.069 34.656 1.00 63.84 80 GLU A C 1
ATOM 635 O O . GLU A 1 80 ? -6.438 7.323 34.909 1.00 63.84 80 GLU A O 1
ATOM 640 N N . HIS A 1 81 ? -4.797 5.815 34.529 1.00 52.25 81 HIS A N 1
ATOM 641 C CA . HIS A 1 81 ? -5.495 4.564 34.841 1.00 52.25 81 HIS A CA 1
ATOM 642 C C . HIS A 1 81 ? -4.697 3.717 35.836 1.00 52.25 81 HIS A C 1
ATOM 644 O O . HIS A 1 81 ? -3.461 3.611 35.664 1.00 52.25 81 HIS A O 1
#

Sequence (81 aa):
MDEWLLDPPAGGLLRIIFELIGRRYDAASTIFCTQYKQSDWRARLDTGALADAIMDHVVHDTIWVETGGLNMCEVYSRPEH

Secondary structure (DSSP, 8-state):
--STTSSPP-TTHHHHHHHHHHHHTTTS------SS-HHHHHHHT-SSHHHHHHHHHHHTTPPP----S--HHHHHHSTT-

Radius of gyration: 15.41 Å; chains: 1; bounding box: 27×23×50 Å

Foldseek 3Di:
DEAPLVAQDDDCVLVVLLVVLVVCQVPHDDDYHYPDDLVCQLVSPPVDPSSVSSNCSDVVPDDDDDPDDDDPVVVVVDPPD

pLDDT: mean 87.61, std 6.65, range [52.25, 94.0]